Protein AF-A0A1G6XSD5-F1 (afdb_monomer_lite)

Sequence (121 aa):
MRVRKIAVSLVSPLVFATAFAIPSATVPQASAAPGTTAAAAPEAGPSSAPASIADYRRGVRDGLRDGLHDGRRDGRHCDYRDTYDDRTRQGNRDYRRGYRDGYRAAYDTAFRQAFNRHCRD

pLDDT: mean 76.18, std 21.45, range [38.78, 98.25]

Secondary structure (DSSP, 8-state):
--------------------------PPP------------------PPPS-HHHHHHHHHHHHHHHHHHHHHHHHTT-------GGG--S-HHHHHHHHHHHHHHHHHHHHHHHHHHT--

Structure (mmCIF, N/CA/C/O backbone):
data_AF-A0A1G6XSD5-F1
#
_entry.id   AF-A0A1G6XSD5-F1
#
loop_
_atom_site.group_PDB
_atom_site.id
_atom_site.type_symbol
_atom_site.label_atom_id
_atom_site.label_alt_id
_atom_site.label_comp_id
_atom_site.label_asym_id
_atom_site.label_entity_id
_atom_site.label_seq_id
_atom_site.pdbx_PDB_ins_code
_atom_site.Cartn_x
_atom_site.Cartn_y
_atom_site.Cartn_z
_atom_site.occupancy
_atom_site.B_iso_or_equiv
_atom_site.auth_seq_id
_atom_site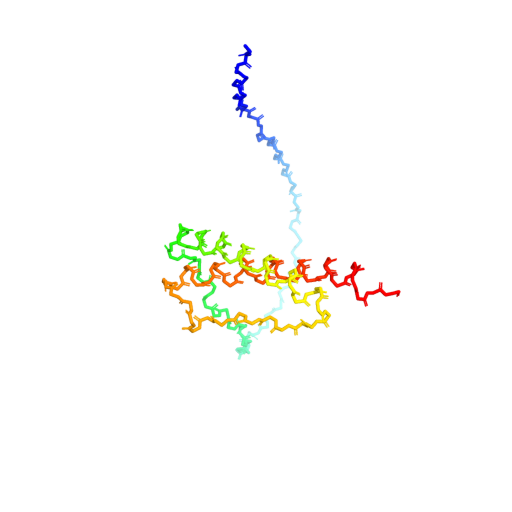.auth_comp_id
_atom_site.auth_asym_id
_atom_site.auth_atom_id
_atom_site.pdbx_PDB_model_num
ATOM 1 N N . MET A 1 1 ? 4.921 38.236 -4.527 1.00 38.78 1 MET A N 1
ATOM 2 C CA . MET A 1 1 ? 5.130 37.188 -3.500 1.00 38.78 1 MET A CA 1
ATOM 3 C C . MET A 1 1 ? 6.274 36.286 -3.951 1.00 38.78 1 MET A C 1
ATOM 5 O O . MET A 1 1 ? 6.340 35.955 -5.125 1.00 38.78 1 MET A O 1
ATOM 9 N N . ARG A 1 2 ? 7.243 36.019 -3.067 1.00 39.97 2 ARG A N 1
ATOM 10 C CA . ARG A 1 2 ? 8.573 35.471 -3.394 1.00 39.97 2 ARG A CA 1
ATOM 11 C C . ARG A 1 2 ? 8.547 33.937 -3.442 1.00 39.97 2 ARG A C 1
ATOM 13 O O . ARG A 1 2 ? 8.201 33.307 -2.449 1.00 39.97 2 ARG A O 1
ATOM 20 N N . VAL A 1 3 ? 8.954 33.350 -4.568 1.00 45.56 3 VAL A N 1
ATOM 21 C CA . VAL A 1 3 ? 9.148 31.899 -4.729 1.00 45.56 3 VAL A CA 1
ATOM 22 C C . VAL A 1 3 ? 10.440 31.496 -4.011 1.00 45.56 3 VAL A C 1
ATOM 24 O O . VAL A 1 3 ? 11.531 31.895 -4.415 1.00 45.56 3 VAL A O 1
ATOM 27 N N . ARG A 1 4 ? 10.324 30.733 -2.919 1.00 39.62 4 ARG A N 1
ATOM 28 C CA . ARG A 1 4 ? 11.471 30.181 -2.184 1.00 39.62 4 ARG A CA 1
ATOM 29 C C . ARG A 1 4 ? 11.950 28.905 -2.878 1.00 39.62 4 ARG A C 1
ATOM 31 O O . ARG A 1 4 ? 11.333 27.855 -2.746 1.00 39.62 4 ARG A O 1
ATOM 38 N N . LYS A 1 5 ? 13.056 29.007 -3.616 1.00 48.41 5 LYS A N 1
ATOM 39 C CA . LYS A 1 5 ? 13.859 27.856 -4.049 1.00 48.41 5 LYS A CA 1
ATOM 40 C C . LYS A 1 5 ? 14.656 27.369 -2.839 1.00 48.41 5 LYS A C 1
ATOM 42 O O . LYS A 1 5 ? 15.501 28.106 -2.345 1.00 48.41 5 LYS A O 1
ATOM 47 N N . ILE A 1 6 ? 14.376 26.164 -2.354 1.00 53.78 6 ILE A N 1
ATOM 48 C CA . ILE A 1 6 ? 15.185 25.515 -1.318 1.00 53.78 6 ILE A CA 1
ATOM 49 C C . ILE A 1 6 ? 15.971 24.406 -2.011 1.00 53.78 6 ILE A C 1
ATOM 51 O O . ILE A 1 6 ? 15.481 23.299 -2.210 1.00 53.78 6 ILE A O 1
ATOM 55 N N . ALA A 1 7 ? 17.178 24.761 -2.443 1.00 50.19 7 ALA A N 1
ATOM 56 C CA . ALA A 1 7 ? 18.227 23.806 -2.744 1.00 50.19 7 ALA A CA 1
ATOM 57 C C . ALA A 1 7 ? 18.927 23.495 -1.419 1.00 50.19 7 ALA A C 1
ATOM 59 O O . ALA A 1 7 ? 19.489 24.394 -0.798 1.00 50.19 7 ALA A O 1
ATOM 60 N N . VAL A 1 8 ? 18.866 22.245 -0.973 1.00 48.47 8 VAL A N 1
ATOM 61 C CA . VAL A 1 8 ? 19.707 21.753 0.120 1.00 48.47 8 VAL A CA 1
ATOM 62 C C . VAL A 1 8 ? 20.500 20.595 -0.449 1.00 48.47 8 VAL A C 1
ATOM 64 O O . VAL A 1 8 ? 19.963 19.530 -0.740 1.00 48.47 8 VAL A O 1
ATOM 67 N N . SER A 1 9 ? 21.779 20.861 -0.668 1.00 44.31 9 SER A N 1
ATOM 68 C CA . SER A 1 9 ? 22.796 19.870 -0.969 1.00 44.31 9 SER A CA 1
ATOM 69 C C . SER A 1 9 ? 23.973 20.135 -0.042 1.00 44.31 9 SER A C 1
ATOM 71 O O . SER A 1 9 ? 24.301 21.299 0.185 1.00 44.31 9 SER A O 1
ATOM 73 N N . LEU A 1 10 ? 24.589 19.034 0.398 1.00 48.25 10 LEU A N 1
ATOM 74 C CA . LEU A 1 10 ? 25.990 18.844 0.795 1.00 48.25 10 LEU A CA 1
ATOM 75 C C . LEU A 1 10 ? 26.251 18.347 2.232 1.00 48.25 10 LEU A C 1
ATOM 77 O O . LEU A 1 10 ? 26.153 19.077 3.209 1.00 48.25 10 LEU A O 1
ATOM 81 N N . VAL A 1 11 ? 26.744 17.098 2.234 1.00 51.19 11 VAL A N 1
ATOM 82 C CA . VAL A 1 11 ? 27.948 16.599 2.927 1.00 51.19 11 VAL A CA 1
ATOM 83 C C . VAL A 1 11 ? 27.808 16.220 4.400 1.00 51.19 11 VAL A C 1
ATOM 85 O O . VAL A 1 11 ? 27.710 17.075 5.270 1.00 51.19 11 VAL A O 1
ATOM 88 N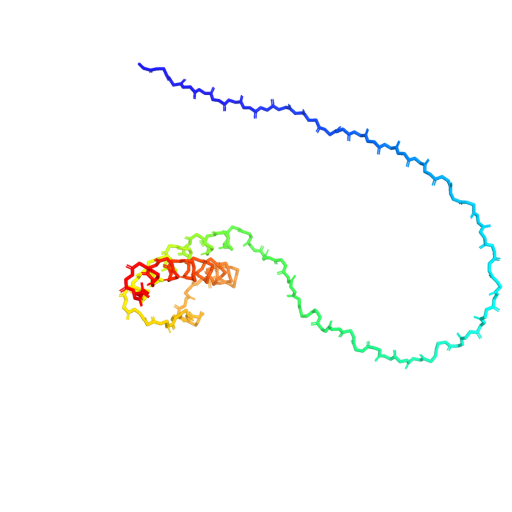 N . SER A 1 12 ? 27.961 14.917 4.678 1.00 45.19 12 SER A N 1
ATOM 89 C CA . SER A 1 12 ? 29.030 14.393 5.555 1.00 45.19 12 SER A CA 1
ATOM 90 C C . SER A 1 12 ? 28.945 12.867 5.703 1.00 45.19 12 SER A C 1
ATOM 92 O O . SER A 1 12 ? 28.041 12.382 6.380 1.00 45.19 12 SER A O 1
ATOM 94 N N . PRO A 1 13 ? 29.889 12.079 5.157 1.00 55.41 13 PRO A N 1
ATOM 95 C CA . PRO A 1 13 ? 30.231 10.790 5.734 1.00 55.41 13 PRO A CA 1
ATOM 96 C C . PRO A 1 13 ? 31.381 10.994 6.724 1.00 55.41 13 PRO A C 1
ATOM 98 O O . PRO A 1 13 ? 32.518 11.274 6.344 1.00 55.41 13 PRO A O 1
ATOM 101 N N . LEU A 1 14 ? 31.067 10.882 8.011 1.00 51.25 14 LEU A N 1
ATOM 102 C CA . LEU A 1 14 ? 32.056 10.883 9.078 1.00 51.25 14 LEU A CA 1
ATOM 103 C C . LEU A 1 14 ? 32.699 9.488 9.113 1.00 51.25 14 LEU A C 1
ATOM 105 O O . LEU A 1 14 ? 32.063 8.500 9.472 1.00 51.25 14 LEU A O 1
ATOM 109 N N . VAL A 1 15 ? 33.946 9.416 8.651 1.00 57.28 15 VAL A N 1
ATOM 110 C CA . VAL A 1 15 ? 34.798 8.226 8.699 1.00 57.28 15 VAL A CA 1
ATOM 111 C C . VAL A 1 15 ? 35.267 8.032 10.139 1.00 57.28 15 VAL A C 1
ATOM 113 O O . VAL A 1 15 ? 35.952 8.896 10.677 1.00 57.28 15 VAL A O 1
ATOM 116 N N . PHE A 1 16 ? 34.957 6.886 10.744 1.00 49.97 16 PHE A N 1
ATOM 117 C CA . PHE A 1 16 ? 35.691 6.389 11.906 1.00 49.97 16 PHE A CA 1
ATOM 118 C C . PHE A 1 16 ? 36.244 5.005 11.581 1.00 49.97 16 PHE A C 1
ATOM 120 O O . PHE A 1 16 ? 35.541 3.999 11.621 1.00 49.97 16 PHE A O 1
ATOM 127 N N . ALA A 1 17 ? 37.526 4.986 11.222 1.00 54.62 17 ALA A N 1
ATOM 128 C CA . ALA A 1 17 ? 38.352 3.796 11.241 1.00 54.62 17 ALA A CA 1
ATOM 129 C C . ALA A 1 17 ? 38.923 3.651 12.655 1.00 54.62 17 ALA A C 1
ATOM 131 O O . ALA A 1 17 ? 39.736 4.467 13.084 1.00 54.62 17 ALA A O 1
ATOM 132 N N . THR A 1 18 ? 38.513 2.614 13.377 1.00 58.31 18 THR A N 1
ATOM 133 C CA . THR A 1 18 ? 39.204 2.167 14.588 1.00 58.31 18 THR A CA 1
ATOM 134 C C . THR A 1 18 ? 39.544 0.694 14.425 1.00 58.31 18 THR A C 1
ATOM 136 O O . THR A 1 18 ? 38.709 -0.198 14.545 1.00 58.31 18 THR A O 1
ATOM 139 N N . ALA A 1 19 ? 40.808 0.455 14.082 1.00 54.00 19 ALA A N 1
ATOM 140 C CA . ALA A 1 19 ? 41.423 -0.857 14.110 1.00 54.00 19 ALA A CA 1
ATOM 141 C C . ALA A 1 19 ? 41.595 -1.287 15.573 1.00 54.00 19 ALA A C 1
ATOM 143 O O . ALA A 1 19 ? 42.374 -0.683 16.308 1.00 54.00 19 ALA A O 1
ATOM 144 N N . PHE A 1 20 ? 40.883 -2.333 15.989 1.00 55.91 20 PHE A N 1
ATOM 145 C CA . PHE A 1 20 ? 41.205 -3.074 17.204 1.00 55.91 20 PHE A CA 1
ATOM 146 C C . PHE A 1 20 ? 41.849 -4.400 16.806 1.00 55.91 20 PHE A C 1
ATOM 148 O O . PHE A 1 20 ? 41.209 -5.279 16.233 1.00 55.91 20 PHE A O 1
ATOM 155 N N . ALA A 1 21 ? 43.145 -4.508 17.092 1.00 52.59 21 ALA A N 1
ATOM 156 C CA . ALA A 1 21 ? 43.896 -5.751 17.046 1.00 52.59 21 ALA A CA 1
ATOM 157 C C . ALA A 1 21 ? 43.452 -6.646 18.213 1.00 52.59 21 ALA A C 1
ATOM 159 O O . ALA A 1 21 ? 43.507 -6.225 19.368 1.00 52.59 21 ALA A O 1
ATOM 160 N N . ILE A 1 22 ? 43.021 -7.873 17.915 1.00 59.59 22 ILE A N 1
ATOM 161 C CA . ILE A 1 22 ? 42.718 -8.899 18.919 1.00 59.59 22 ILE A CA 1
ATOM 162 C C . ILE A 1 22 ? 43.779 -10.006 18.786 1.00 59.59 22 ILE A C 1
ATOM 164 O O . ILE A 1 22 ? 44.002 -10.482 17.671 1.00 59.59 22 ILE A O 1
ATOM 168 N N . PRO A 1 23 ? 44.459 -10.400 19.880 1.00 52.53 23 PRO A N 1
ATOM 169 C CA . PRO A 1 23 ? 45.499 -11.423 19.859 1.00 52.53 23 PRO A CA 1
ATOM 170 C C . PRO A 1 23 ? 44.921 -12.826 19.630 1.00 52.53 23 PRO A C 1
ATOM 172 O O . PRO A 1 23 ? 43.899 -13.208 20.199 1.00 52.53 23 PRO A O 1
ATOM 175 N N . SER A 1 24 ? 45.622 -13.600 18.803 1.00 49.28 24 SER A N 1
ATOM 176 C CA . SER A 1 24 ? 45.323 -14.987 18.457 1.00 49.28 24 SER A CA 1
ATOM 177 C C . SER A 1 24 ? 45.467 -15.908 19.672 1.00 49.28 24 SER A C 1
ATOM 179 O O . SER A 1 24 ? 46.582 -16.200 20.102 1.00 49.28 24 SER A O 1
ATOM 181 N N . ALA A 1 25 ? 44.352 -16.409 20.201 1.00 52.59 25 ALA A N 1
ATOM 182 C CA . ALA A 1 25 ? 44.357 -17.561 21.095 1.00 52.59 25 ALA A CA 1
ATOM 183 C C . ALA A 1 25 ? 44.259 -18.843 20.254 1.00 52.59 25 ALA A C 1
ATOM 185 O O . ALA A 1 25 ? 43.251 -19.101 19.595 1.00 52.59 25 ALA A O 1
ATOM 186 N N . THR A 1 26 ? 45.328 -19.634 20.256 1.00 59.25 26 THR A N 1
ATOM 187 C CA . THR A 1 26 ? 45.383 -20.985 19.693 1.00 59.25 26 THR A CA 1
ATOM 188 C C . THR A 1 26 ? 44.592 -21.944 20.582 1.00 59.25 26 THR A C 1
ATOM 190 O O . THR A 1 26 ? 45.014 -22.268 21.689 1.00 59.25 26 THR A O 1
ATOM 193 N N . VAL A 1 27 ? 43.441 -22.413 20.097 1.00 53.66 27 VAL A N 1
ATOM 194 C CA . VAL A 1 27 ? 42.638 -23.457 20.755 1.00 53.66 27 VAL A CA 1
ATOM 195 C C . VAL A 1 27 ? 42.903 -24.797 20.051 1.00 53.66 27 VAL A C 1
ATOM 197 O O . VAL A 1 27 ? 42.937 -24.826 18.818 1.00 53.66 27 VAL A O 1
ATOM 200 N N . PRO A 1 28 ? 43.133 -25.897 20.792 1.00 49.69 28 PRO A N 1
ATOM 201 C CA . PRO A 1 28 ? 43.490 -27.190 20.224 1.00 49.69 28 PRO A CA 1
ATOM 202 C C . PRO A 1 28 ? 42.403 -27.810 19.337 1.00 49.69 28 PRO A C 1
ATOM 204 O O . PRO A 1 28 ? 41.199 -27.665 19.538 1.00 49.69 28 PRO A O 1
ATOM 207 N N . GLN A 1 29 ? 42.924 -28.546 18.361 1.00 53.12 29 GLN A N 1
ATOM 208 C CA . GLN A 1 29 ? 42.297 -29.339 17.318 1.00 53.12 29 GLN A CA 1
ATOM 209 C C . GLN A 1 29 ? 41.366 -30.434 17.867 1.00 53.12 29 GLN A C 1
ATOM 211 O O . GLN A 1 29 ? 41.811 -31.355 18.548 1.00 53.12 29 GLN A O 1
ATOM 216 N N . ALA A 1 30 ? 40.094 -30.388 17.466 1.00 45.47 30 ALA A N 1
ATOM 217 C CA . ALA A 1 30 ? 39.186 -31.530 17.472 1.00 45.47 30 ALA A CA 1
ATOM 218 C C . ALA A 1 30 ? 38.755 -31.793 16.023 1.00 45.47 30 ALA A C 1
ATOM 220 O O . ALA A 1 30 ? 37.998 -31.025 15.433 1.00 45.47 30 ALA A O 1
ATOM 221 N N . SER A 1 31 ? 39.288 -32.859 15.423 1.00 57.59 31 SER A N 1
ATOM 222 C CA . SER A 1 31 ? 38.837 -33.340 14.117 1.00 57.59 31 SER A CA 1
ATOM 223 C C . SER A 1 31 ? 37.550 -34.134 14.330 1.00 57.59 31 SER A C 1
ATOM 225 O O . SER A 1 31 ? 37.585 -35.314 14.669 1.00 57.59 31 SER A O 1
ATOM 227 N N . ALA A 1 32 ? 36.411 -33.460 14.198 1.00 45.41 32 ALA A N 1
ATOM 228 C CA . ALA A 1 32 ? 35.110 -34.099 14.083 1.00 45.41 32 ALA A CA 1
ATOM 229 C C . ALA A 1 32 ? 34.759 -34.175 12.594 1.00 45.41 32 ALA A C 1
ATOM 231 O O . ALA A 1 32 ? 34.657 -33.152 11.918 1.00 45.41 32 ALA A O 1
ATOM 232 N N . ALA A 1 33 ? 34.611 -35.395 12.078 1.00 61.38 33 ALA A N 1
ATOM 233 C CA . ALA A 1 33 ? 34.114 -35.633 10.731 1.00 61.38 33 ALA A CA 1
ATOM 234 C C . ALA A 1 33 ? 32.728 -34.980 10.570 1.00 61.38 33 ALA A C 1
ATOM 236 O O . ALA A 1 33 ? 31.833 -35.284 11.365 1.00 61.38 33 ALA A O 1
ATOM 237 N N . PRO A 1 34 ? 32.494 -34.121 9.562 1.00 45.75 34 PRO A N 1
ATOM 238 C CA . PRO A 1 34 ? 31.146 -33.700 9.250 1.00 45.75 34 PRO A CA 1
ATOM 239 C C . PRO A 1 34 ? 30.454 -34.845 8.514 1.00 45.75 34 PRO A C 1
ATOM 241 O O . PRO A 1 34 ? 30.618 -35.039 7.310 1.00 45.75 34 PRO A O 1
ATOM 244 N N . GLY A 1 35 ? 29.665 -35.612 9.265 1.00 53.88 35 GLY A N 1
ATOM 245 C CA . GLY A 1 35 ? 28.533 -36.320 8.695 1.00 53.88 35 GLY A CA 1
ATOM 246 C C . GLY A 1 35 ? 27.638 -35.305 7.991 1.00 53.88 35 GLY A C 1
ATOM 247 O O . GLY A 1 35 ? 27.295 -34.262 8.547 1.00 53.88 35 GLY A O 1
ATOM 248 N N . THR A 1 36 ? 27.289 -35.594 6.744 1.00 51.88 36 THR A N 1
ATOM 249 C CA . THR A 1 36 ? 26.299 -34.858 5.963 1.00 51.88 36 THR A CA 1
ATOM 2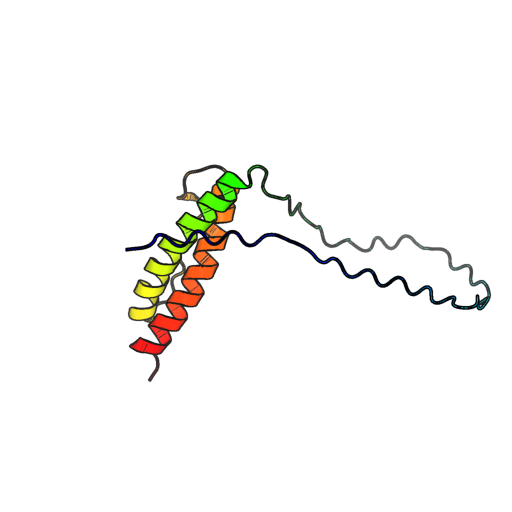50 C C . THR A 1 36 ? 24.926 -34.992 6.614 1.00 51.88 36 THR A C 1
ATOM 252 O O . THR A 1 36 ? 24.110 -35.819 6.219 1.00 51.88 36 THR A O 1
ATOM 255 N N . THR A 1 37 ? 24.641 -34.160 7.610 1.00 45.28 37 THR A N 1
ATOM 256 C CA . THR A 1 37 ? 23.269 -33.754 7.899 1.00 45.28 37 THR A CA 1
ATOM 257 C C . THR A 1 37 ? 22.955 -32.599 6.968 1.00 45.28 37 THR A C 1
ATOM 259 O O . THR A 1 37 ? 23.371 -31.464 7.202 1.00 45.28 37 THR A O 1
ATOM 262 N N . ALA A 1 38 ? 22.248 -32.909 5.881 1.00 52.22 38 ALA A N 1
ATOM 263 C CA . ALA A 1 38 ? 21.532 -31.923 5.094 1.00 52.22 38 ALA A CA 1
ATOM 264 C C . ALA A 1 38 ? 20.514 -31.243 6.019 1.00 52.22 38 ALA A C 1
ATOM 266 O O . ALA A 1 38 ? 19.389 -31.708 6.190 1.00 52.22 38 ALA A O 1
ATOM 267 N N . ALA A 1 39 ? 20.938 -30.162 6.671 1.00 44.25 39 ALA A N 1
ATOM 268 C CA . ALA A 1 39 ? 20.014 -29.184 7.199 1.00 44.25 39 ALA A CA 1
ATOM 269 C C . ALA A 1 39 ? 19.271 -28.643 5.980 1.00 44.25 39 ALA A C 1
ATOM 271 O O . ALA A 1 39 ? 19.881 -28.018 5.110 1.00 44.25 39 ALA A O 1
ATOM 272 N N . ALA A 1 40 ? 17.981 -28.961 5.882 1.00 51.06 40 ALA A N 1
ATOM 273 C CA . ALA A 1 40 ? 17.099 -28.330 4.925 1.00 51.06 40 ALA A CA 1
ATOM 274 C C . ALA A 1 40 ? 17.227 -26.821 5.147 1.00 51.06 40 ALA A C 1
ATOM 276 O O . ALA A 1 40 ? 16.764 -26.284 6.156 1.00 51.06 40 ALA A O 1
ATOM 277 N N . ALA A 1 41 ? 17.943 -26.158 4.239 1.00 44.84 41 ALA A N 1
ATOM 278 C CA . ALA A 1 41 ? 17.923 -24.717 4.158 1.00 44.84 41 ALA A CA 1
ATOM 279 C C . ALA A 1 41 ? 16.445 -24.320 4.052 1.00 44.84 41 ALA A C 1
ATOM 281 O O . ALA A 1 41 ? 15.716 -24.971 3.295 1.00 44.84 41 ALA A O 1
ATOM 282 N N . PRO A 1 42 ? 15.968 -23.304 4.793 1.00 49.78 42 PRO A N 1
ATOM 283 C CA . PRO A 1 42 ? 14.667 -22.748 4.481 1.00 49.78 42 PRO A CA 1
ATOM 284 C C . PRO A 1 42 ? 14.727 -22.380 3.004 1.00 49.78 42 PRO A C 1
ATOM 286 O O . PRO A 1 42 ? 15.631 -21.647 2.594 1.00 49.78 42 PRO A O 1
ATOM 289 N N . GLU A 1 43 ? 13.835 -22.961 2.202 1.00 47.72 43 GLU A N 1
ATOM 290 C CA . GLU A 1 43 ? 13.697 -22.598 0.805 1.00 47.72 43 GLU A CA 1
ATOM 291 C C . GLU A 1 43 ? 13.372 -21.109 0.775 1.00 47.72 43 GLU A C 1
ATOM 293 O O . GLU A 1 43 ? 12.227 -20.677 0.919 1.00 47.72 43 GLU A O 1
ATOM 298 N N . ALA A 1 44 ? 14.417 -20.301 0.626 1.00 45.72 44 ALA A N 1
ATOM 299 C CA . ALA A 1 44 ? 14.325 -18.940 0.174 1.00 45.72 44 ALA A CA 1
ATOM 300 C C . ALA A 1 44 ? 13.850 -19.038 -1.275 1.00 45.72 44 ALA A C 1
ATOM 302 O O . ALA A 1 44 ? 14.626 -18.904 -2.221 1.00 45.72 44 ALA A O 1
ATOM 303 N N . GLY A 1 45 ? 12.553 -19.319 -1.446 1.00 52.12 45 GLY A N 1
ATOM 304 C CA . GLY A 1 45 ? 11.863 -19.085 -2.700 1.00 52.12 45 GLY A CA 1
ATOM 305 C C . GLY A 1 45 ? 12.245 -17.676 -3.141 1.00 52.12 45 GLY A C 1
ATOM 306 O O . GLY A 1 45 ? 12.348 -16.792 -2.285 1.00 52.12 45 GLY A O 1
ATOM 307 N N . PRO A 1 46 ? 12.551 -17.458 -4.428 1.00 49.22 46 PRO A N 1
ATOM 308 C CA . PRO A 1 46 ? 13.243 -16.260 -4.858 1.00 49.22 46 PRO A CA 1
ATOM 309 C C . PRO A 1 46 ? 12.413 -15.038 -4.468 1.00 49.22 46 PRO A C 1
ATOM 311 O O . PRO A 1 46 ? 11.466 -14.670 -5.168 1.00 49.22 46 PRO A O 1
ATOM 314 N N . SER A 1 47 ? 12.800 -14.373 -3.374 1.00 59.22 47 SER A N 1
ATOM 315 C CA . SER A 1 47 ? 12.463 -12.979 -3.107 1.00 59.22 47 SER A CA 1
ATOM 316 C C . SER A 1 47 ? 13.278 -12.170 -4.105 1.00 59.22 47 SER A C 1
ATOM 318 O O . SER A 1 47 ? 14.298 -11.555 -3.810 1.00 59.22 47 SER A O 1
ATOM 320 N N . SER A 1 48 ? 12.881 -12.324 -5.360 1.00 69.81 48 SER A N 1
ATOM 321 C CA . SER A 1 48 ? 13.463 -11.652 -6.493 1.00 69.81 48 SER A CA 1
ATOM 322 C C . SER A 1 48 ? 13.004 -10.211 -6.377 1.00 69.81 48 SER A C 1
ATOM 324 O O . SER A 1 48 ? 11.809 -9.926 -6.242 1.00 69.81 48 SER A O 1
ATOM 326 N N . ALA A 1 49 ? 13.975 -9.301 -6.354 1.00 78.69 49 ALA A N 1
ATOM 327 C CA . ALA A 1 49 ? 13.705 -7.881 -6.480 1.00 78.69 49 ALA A CA 1
ATOM 328 C C . ALA A 1 49 ? 12.778 -7.638 -7.691 1.00 78.69 49 ALA A C 1
ATOM 330 O O . ALA A 1 49 ? 12.816 -8.422 -8.646 1.00 78.69 49 ALA A O 1
ATOM 331 N N . PRO A 1 50 ? 11.939 -6.584 -7.670 1.00 83.12 50 PRO A N 1
ATOM 332 C CA . PRO A 1 50 ? 11.029 -6.328 -8.778 1.00 83.12 50 PRO A CA 1
ATOM 333 C C . PRO A 1 50 ? 11.830 -6.171 -10.069 1.00 83.12 50 PRO A C 1
ATOM 335 O O . PRO A 1 50 ? 12.817 -5.431 -10.084 1.00 83.12 50 PRO A O 1
ATOM 338 N N . ALA A 1 51 ? 11.398 -6.824 -11.146 1.00 89.81 51 ALA A N 1
ATOM 339 C CA . ALA A 1 51 ? 12.048 -6.679 -12.448 1.00 89.81 51 ALA A CA 1
ATOM 340 C C . ALA A 1 51 ? 11.882 -5.244 -12.984 1.00 89.81 51 ALA A C 1
ATOM 342 O O . ALA A 1 51 ? 12.779 -4.698 -13.622 1.00 89.81 51 ALA A O 1
ATOM 343 N N . SER A 1 52 ? 10.760 -4.603 -12.654 1.00 94.94 52 SER A N 1
ATOM 344 C CA . SER A 1 52 ? 10.469 -3.196 -12.906 1.00 94.94 52 SER A CA 1
ATOM 345 C C . SER A 1 52 ? 10.101 -2.473 -11.612 1.00 94.94 52 SER A C 1
ATOM 347 O O . SER A 1 52 ? 8.974 -2.531 -11.109 1.00 94.94 52 SER A O 1
ATOM 349 N N . ILE A 1 53 ? 11.056 -1.703 -11.085 1.00 96.38 53 ILE A N 1
ATOM 350 C CA . ILE A 1 53 ? 10.831 -0.827 -9.925 1.00 96.38 53 ILE A CA 1
ATOM 351 C C . ILE A 1 53 ? 9.749 0.223 -10.220 1.00 96.38 53 ILE A C 1
ATOM 353 O O . ILE A 1 53 ? 8.995 0.604 -9.323 1.00 96.38 53 ILE A O 1
ATOM 357 N N . ALA A 1 54 ? 9.656 0.704 -11.462 1.00 97.19 54 ALA A N 1
ATOM 358 C CA . ALA A 1 54 ? 8.671 1.709 -11.852 1.00 97.19 54 ALA A CA 1
ATOM 359 C C . ALA A 1 54 ? 7.238 1.164 -11.773 1.00 97.19 54 ALA A C 1
ATOM 361 O O . ALA A 1 54 ? 6.365 1.828 -11.206 1.00 97.19 54 ALA A O 1
ATOM 362 N N . ASP A 1 55 ? 7.011 -0.052 -12.277 1.00 96.62 55 ASP A N 1
ATOM 363 C CA . ASP A 1 55 ? 5.703 -0.708 -12.221 1.00 96.62 55 ASP A CA 1
ATOM 364 C C . ASP A 1 55 ? 5.324 -1.070 -10.795 1.00 96.62 55 ASP A C 1
ATOM 366 O O . ASP A 1 55 ? 4.207 -0.772 -10.378 1.00 96.62 55 ASP A O 1
ATOM 370 N N . TYR A 1 56 ? 6.272 -1.602 -10.020 1.00 96.94 56 TYR A N 1
ATOM 371 C CA . TYR A 1 56 ? 6.075 -1.846 -8.595 1.00 96.94 56 TYR A CA 1
ATOM 372 C C . TYR A 1 56 ? 5.652 -0.570 -7.861 1.00 96.94 56 TYR A C 1
ATOM 374 O O . TYR A 1 56 ? 4.629 -0.551 -7.183 1.00 96.94 56 TYR A O 1
ATOM 382 N N . ARG A 1 57 ? 6.379 0.542 -8.043 1.00 97.81 57 ARG A N 1
ATOM 383 C CA . ARG A 1 57 ? 6.039 1.830 -7.413 1.00 97.81 57 ARG A CA 1
ATOM 384 C C . ARG A 1 57 ? 4.687 2.369 -7.872 1.00 97.81 57 ARG A C 1
ATOM 386 O O . ARG A 1 57 ? 3.993 2.994 -7.072 1.00 97.81 57 ARG A O 1
ATOM 393 N N . ARG A 1 58 ? 4.320 2.175 -9.144 1.00 97.62 58 ARG A N 1
ATOM 394 C CA . ARG A 1 58 ? 2.988 2.545 -9.643 1.00 97.62 58 ARG A CA 1
ATOM 395 C C . ARG A 1 58 ? 1.917 1.718 -8.936 1.00 97.62 58 ARG A C 1
ATOM 397 O O . ARG A 1 58 ? 1.012 2.313 -8.368 1.00 97.62 58 ARG A O 1
ATOM 404 N N . GLY A 1 59 ? 2.107 0.402 -8.865 1.00 96.94 59 GLY A N 1
ATOM 405 C CA . GLY A 1 59 ? 1.248 -0.510 -8.118 1.00 96.94 59 GLY A CA 1
ATOM 406 C C . GLY A 1 59 ? 1.064 -0.055 -6.678 1.00 96.94 59 GLY A C 1
ATOM 407 O O . GLY A 1 59 ? -0.063 0.175 -6.264 1.00 96.94 59 GLY A O 1
ATOM 408 N N . VAL A 1 60 ? 2.159 0.189 -5.948 1.00 97.81 60 VAL A N 1
ATOM 409 C CA . VAL A 1 60 ? 2.111 0.662 -4.551 1.00 97.81 60 VAL A CA 1
ATOM 410 C C . VAL A 1 60 ? 1.247 1.911 -4.410 1.00 97.81 60 VAL A C 1
ATOM 412 O O . VAL A 1 60 ? 0.404 1.971 -3.522 1.00 97.81 60 VAL A O 1
ATOM 415 N N . ARG A 1 61 ? 1.425 2.911 -5.281 1.00 98.25 61 ARG A N 1
ATOM 416 C CA . ARG A 1 61 ? 0.641 4.153 -5.208 1.00 98.25 61 ARG A CA 1
ATOM 417 C C . ARG A 1 61 ? -0.845 3.936 -5.453 1.00 98.25 61 ARG A C 1
ATOM 419 O O . ARG A 1 61 ? -1.638 4.639 -4.835 1.00 98.25 61 ARG A O 1
ATOM 426 N N . ASP A 1 62 ? -1.204 3.040 -6.360 1.00 97.00 62 ASP A N 1
ATOM 427 C CA . ASP A 1 62 ? -2.602 2.763 -6.686 1.00 97.00 62 ASP A CA 1
ATOM 428 C C . ASP A 1 62 ? -3.241 1.936 -5.564 1.00 97.00 62 ASP A C 1
ATOM 430 O O . ASP A 1 62 ? -4.269 2.327 -5.017 1.00 97.00 62 ASP A O 1
ATOM 434 N N . GLY A 1 63 ? -2.550 0.886 -5.111 1.00 96.69 63 GLY A N 1
ATOM 435 C CA . GLY A 1 63 ? -2.973 0.057 -3.986 1.00 96.69 63 GLY A CA 1
ATOM 436 C C . GLY A 1 63 ? -3.177 0.863 -2.707 1.00 96.69 63 GLY A C 1
ATOM 437 O O . GLY A 1 63 ? -4.194 0.698 -2.045 1.00 96.69 63 GLY A O 1
ATOM 438 N N . LEU A 1 64 ? -2.273 1.797 -2.388 1.00 98.06 64 LEU A N 1
ATOM 439 C CA . LEU A 1 64 ? -2.431 2.688 -1.233 1.00 98.06 64 LEU A CA 1
ATOM 440 C C . LEU A 1 64 ? -3.742 3.489 -1.286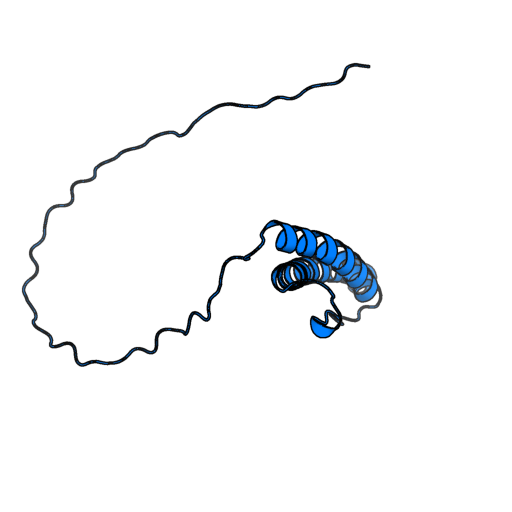 1.00 98.06 64 LEU A C 1
ATOM 442 O O . LEU A 1 64 ? -4.385 3.662 -0.254 1.00 98.06 64 LEU A O 1
ATOM 446 N N . ARG A 1 65 ? -4.143 3.998 -2.457 1.00 97.69 65 ARG A N 1
ATOM 447 C CA . ARG A 1 65 ? -5.374 4.799 -2.589 1.00 97.69 65 ARG A CA 1
ATOM 448 C C . ARG A 1 65 ? -6.609 3.942 -2.351 1.00 97.69 65 ARG A C 1
ATOM 450 O O . ARG A 1 65 ? -7.448 4.319 -1.533 1.00 97.69 65 ARG A O 1
ATOM 457 N N . ASP A 1 66 ? -6.675 2.798 -3.021 1.00 96.06 66 ASP A N 1
ATOM 458 C CA . ASP A 1 66 ? -7.807 1.877 -2.934 1.00 96.06 66 ASP A CA 1
ATOM 459 C C . ASP A 1 66 ? -7.906 1.288 -1.516 1.00 96.06 66 ASP A C 1
ATOM 461 O O . ASP A 1 66 ? -8.968 1.335 -0.900 1.00 96.06 66 ASP A O 1
ATOM 465 N N . GLY A 1 67 ? -6.782 0.864 -0.928 1.00 96.69 67 GLY A N 1
ATOM 466 C CA . GLY A 1 67 ? -6.734 0.341 0.439 1.00 96.69 67 GLY A CA 1
ATOM 467 C C . GLY A 1 67 ? -7.164 1.373 1.483 1.00 96.69 67 GLY A C 1
ATOM 468 O O . GLY A 1 67 ? -7.914 1.049 2.401 1.00 96.69 67 GLY A O 1
ATOM 469 N N . LEU A 1 68 ? -6.764 2.644 1.334 1.00 97.69 68 LEU A N 1
ATOM 470 C CA . LEU A 1 68 ? -7.223 3.720 2.222 1.00 97.69 68 LEU A CA 1
ATOM 471 C C . LEU A 1 68 ? -8.736 3.931 2.120 1.00 97.69 68 LEU A C 1
ATOM 473 O O . LEU A 1 68 ? -9.393 4.174 3.136 1.00 97.69 68 LEU A O 1
ATOM 477 N N . HIS A 1 69 ? -9.274 3.902 0.902 1.00 96.69 69 HIS A N 1
ATOM 478 C CA . HIS A 1 69 ? -10.699 4.075 0.658 1.00 96.69 69 HIS A CA 1
ATOM 479 C C . HIS A 1 69 ? -11.503 2.925 1.273 1.00 96.69 69 HIS A C 1
ATOM 481 O O . HIS A 1 69 ? -12.403 3.166 2.085 1.00 96.69 69 HIS A O 1
ATOM 487 N N . ASP A 1 70 ? -11.132 1.693 0.939 1.00 96.19 70 ASP A N 1
ATOM 488 C CA . ASP A 1 70 ? -11.847 0.491 1.351 1.00 96.19 70 ASP A CA 1
ATOM 489 C C . ASP A 1 70 ? -11.715 0.265 2.854 1.00 96.19 70 ASP A C 1
ATOM 491 O O . ASP A 1 70 ? -12.729 0.123 3.530 1.00 96.19 70 ASP A O 1
ATOM 495 N N . GLY A 1 71 ? -10.514 0.404 3.424 1.00 96.88 71 GLY A N 1
ATOM 496 C CA . GLY A 1 71 ? -10.313 0.294 4.869 1.00 96.88 71 GLY A CA 1
ATOM 497 C C . GLY A 1 71 ? -11.149 1.310 5.652 1.00 96.88 71 GLY A C 1
ATOM 498 O O . GLY A 1 71 ? -11.760 0.968 6.661 1.00 96.88 71 GLY A O 1
ATOM 499 N N . ARG A 1 72 ? -11.267 2.560 5.174 1.00 96.94 72 ARG A N 1
ATOM 500 C CA . ARG A 1 72 ? -12.138 3.569 5.812 1.00 96.94 72 ARG A CA 1
ATOM 501 C C . ARG A 1 72 ? -13.617 3.228 5.690 1.00 96.94 72 ARG A C 1
ATOM 503 O O . ARG A 1 72 ? -14.381 3.530 6.605 1.00 96.94 72 ARG A O 1
ATOM 510 N N . ARG A 1 73 ? -14.057 2.722 4.537 1.00 95.88 73 ARG A N 1
ATOM 511 C CA . ARG A 1 73 ? -15.449 2.300 4.330 1.00 95.88 73 ARG A CA 1
ATOM 512 C C . ARG A 1 73 ? -15.778 1.141 5.262 1.00 95.88 73 ARG A C 1
ATOM 514 O O . ARG A 1 73 ? -16.748 1.228 6.001 1.00 95.88 73 ARG A O 1
ATOM 521 N N . ASP A 1 74 ? -14.950 0.115 5.258 1.00 95.75 74 ASP A N 1
ATOM 522 C CA . ASP A 1 74 ? -15.191 -1.147 5.948 1.00 95.75 74 ASP A CA 1
ATOM 523 C C . ASP A 1 74 ? -15.061 -0.963 7.471 1.00 95.75 74 ASP A C 1
ATOM 525 O O . ASP A 1 74 ? -15.928 -1.384 8.234 1.00 95.75 74 ASP A O 1
ATOM 529 N N . GLY A 1 75 ? -14.081 -0.172 7.924 1.00 96.19 75 GLY A N 1
ATOM 530 C CA . GLY A 1 75 ? -13.933 0.184 9.337 1.00 96.19 75 GLY A CA 1
ATOM 531 C C . GLY A 1 75 ? -15.062 1.061 9.888 1.00 96.19 75 GLY A C 1
ATOM 532 O O . GLY A 1 75 ? -15.327 1.003 11.080 1.00 96.19 75 GLY A O 1
ATOM 533 N N . ARG A 1 76 ? -15.765 1.842 9.053 1.00 95.50 76 ARG A N 1
ATOM 534 C CA . ARG A 1 76 ? -16.985 2.568 9.471 1.00 95.50 76 ARG A CA 1
ATOM 535 C C . ARG A 1 76 ? -18.190 1.649 9.655 1.00 95.50 76 ARG A C 1
ATOM 537 O O . ARG A 1 76 ? -19.073 1.982 10.432 1.00 95.50 76 ARG A O 1
ATOM 544 N N . HIS A 1 77 ? -18.219 0.525 8.942 1.00 95.38 77 HIS A N 1
ATOM 545 C CA . HIS A 1 77 ? -19.267 -0.491 9.056 1.00 95.38 77 HIS A CA 1
ATOM 546 C C . HIS A 1 77 ? -18.910 -1.600 10.052 1.00 95.38 77 HIS A C 1
ATOM 548 O O . HIS A 1 77 ? -19.660 -2.562 10.179 1.00 95.38 77 HIS A O 1
ATOM 554 N N . CYS A 1 78 ? -17.776 -1.478 10.747 1.00 93.81 78 CYS A N 1
ATOM 555 C CA . CYS A 1 78 ? -17.299 -2.461 11.716 1.00 93.81 78 CYS A CA 1
ATOM 556 C C . CYS A 1 78 ? -17.086 -3.870 11.126 1.00 93.81 78 CYS A C 1
ATOM 558 O O . CYS A 1 78 ? -17.108 -4.852 11.863 1.00 93.81 78 CYS A O 1
ATOM 560 N N . ASP A 1 79 ? -16.857 -3.974 9.812 1.00 92.12 79 ASP A N 1
ATOM 561 C CA . ASP A 1 79 ? -16.793 -5.240 9.072 1.00 92.12 79 ASP A CA 1
ATOM 562 C C . ASP A 1 79 ? -15.439 -5.365 8.368 1.00 92.12 79 ASP A C 1
ATOM 564 O O . ASP A 1 79 ? -15.167 -4.662 7.396 1.00 92.12 79 ASP A O 1
ATOM 568 N N . TYR A 1 80 ? -14.549 -6.220 8.878 1.00 89.12 80 TYR A N 1
ATOM 569 C CA . TYR A 1 80 ? -13.235 -6.436 8.270 1.00 89.12 80 TYR A CA 1
ATOM 570 C C . TYR A 1 80 ? -13.347 -7.441 7.121 1.00 89.12 80 TYR A C 1
ATOM 572 O O . TYR A 1 80 ? -13.515 -8.635 7.363 1.00 89.12 80 TYR A O 1
ATOM 580 N N . ARG A 1 81 ? -13.203 -6.973 5.873 1.00 84.81 81 ARG A N 1
ATOM 581 C CA . ARG A 1 81 ? -13.369 -7.832 4.687 1.00 84.81 81 ARG A CA 1
ATOM 582 C C . ARG A 1 81 ? -12.118 -8.057 3.843 1.00 84.81 81 ARG A C 1
ATOM 584 O O . ARG A 1 81 ? -12.147 -9.015 3.082 1.00 84.81 81 ARG A O 1
ATOM 591 N N . ASP A 1 82 ? -11.087 -7.203 3.943 1.00 77.00 82 ASP A N 1
ATOM 592 C CA . ASP A 1 82 ? -9.873 -7.183 3.087 1.00 77.00 82 ASP A CA 1
ATOM 593 C C . ASP A 1 82 ? -10.103 -7.860 1.722 1.00 77.00 82 ASP A C 1
ATOM 595 O O . ASP A 1 82 ? -9.652 -8.972 1.451 1.00 77.00 82 ASP A O 1
ATOM 599 N N . THR A 1 83 ? -10.889 -7.198 0.870 1.00 78.25 83 THR A N 1
ATOM 600 C CA . THR A 1 83 ? -11.381 -7.777 -0.393 1.00 78.25 83 THR A CA 1
ATOM 601 C C . THR A 1 83 ? -10.343 -7.768 -1.518 1.00 78.25 83 THR A C 1
ATOM 603 O O . THR A 1 83 ? -10.690 -7.895 -2.695 1.00 78.25 83 THR A O 1
ATOM 606 N N . TYR A 1 84 ? -9.059 -7.612 -1.189 1.00 82.06 84 TYR A N 1
ATOM 607 C CA . TYR A 1 84 ? -8.005 -7.637 -2.189 1.00 82.06 84 TYR A CA 1
ATOM 608 C C . TYR A 1 84 ? -7.956 -8.994 -2.914 1.00 82.06 84 TYR A C 1
ATOM 610 O O . TYR A 1 84 ? -7.630 -10.024 -2.325 1.00 82.06 84 TYR A O 1
ATOM 618 N N . ASP A 1 85 ? -8.198 -8.968 -4.228 1.00 81.62 85 ASP A N 1
ATOM 619 C CA . ASP A 1 85 ? -8.022 -10.112 -5.123 1.00 81.62 85 ASP A CA 1
ATOM 620 C C . ASP A 1 85 ? -6.989 -9.789 -6.212 1.00 81.62 85 ASP A C 1
ATOM 622 O O . ASP A 1 85 ? -7.176 -8.886 -7.027 1.00 81.62 85 ASP A O 1
ATOM 626 N N . ASP A 1 86 ? -5.896 -10.555 -6.247 1.00 76.69 86 ASP A N 1
ATOM 627 C CA . ASP A 1 86 ? -4.836 -10.416 -7.252 1.00 76.69 86 ASP A CA 1
ATOM 628 C C . ASP A 1 86 ? -5.304 -10.812 -8.661 1.00 76.69 86 ASP A C 1
ATOM 630 O O . ASP A 1 86 ? -4.793 -10.289 -9.652 1.00 76.69 86 ASP A O 1
ATOM 634 N N . ARG A 1 87 ? -6.292 -11.711 -8.778 1.00 76.88 87 ARG A N 1
ATOM 635 C CA . ARG A 1 87 ? -6.760 -12.235 -10.074 1.00 76.88 87 ARG A CA 1
ATOM 636 C C . ARG A 1 87 ? -7.534 -11.203 -10.884 1.00 76.88 87 ARG A C 1
ATOM 638 O O . ARG A 1 87 ? -7.542 -11.271 -12.109 1.00 76.88 87 ARG A O 1
ATOM 645 N N . THR A 1 88 ? -8.178 -10.257 -10.209 1.00 81.44 88 THR A N 1
ATOM 646 C CA . THR A 1 88 ? -8.972 -9.200 -10.852 1.00 81.44 88 THR A CA 1
ATOM 647 C C . THR A 1 88 ? -8.124 -7.991 -11.242 1.00 81.44 88 THR A C 1
ATOM 649 O O . THR A 1 88 ? -8.570 -7.140 -12.015 1.00 81.44 88 THR A O 1
ATOM 652 N N . ARG A 1 89 ? -6.885 -7.899 -10.740 1.00 84.56 89 ARG A N 1
ATOM 653 C CA . ARG A 1 89 ? -6.016 -6.744 -10.969 1.00 84.56 89 ARG A CA 1
ATOM 654 C C . ARG A 1 89 ? -5.219 -6.909 -12.256 1.00 84.56 89 ARG A C 1
ATOM 656 O O . ARG A 1 89 ? -4.412 -7.819 -12.420 1.00 84.56 89 ARG A O 1
ATOM 663 N N . GLN A 1 90 ? -5.434 -5.974 -13.174 1.00 86.31 90 GLN A N 1
ATOM 664 C CA . GLN A 1 90 ? -4.679 -5.884 -14.418 1.00 86.31 90 GLN A CA 1
ATOM 665 C C . GLN A 1 90 ? -3.262 -5.344 -14.165 1.00 86.31 90 GLN A C 1
ATOM 667 O O . GLN A 1 90 ? -3.013 -4.631 -13.194 1.00 86.31 90 GLN A O 1
ATOM 672 N N . GLY A 1 91 ? -2.329 -5.667 -15.061 1.00 89.50 91 GLY A N 1
ATOM 673 C CA . GLY A 1 91 ? -0.937 -5.210 -15.006 1.00 89.50 91 GLY A CA 1
ATOM 674 C C . GLY A 1 91 ? 0.061 -6.358 -14.881 1.00 89.50 91 GLY A C 1
ATOM 675 O O . GLY A 1 91 ? -0.318 -7.515 -14.714 1.00 89.50 91 GLY A O 1
ATOM 676 N N . ASN A 1 92 ? 1.354 -6.048 -14.994 1.00 93.50 92 ASN A N 1
ATOM 677 C CA . ASN A 1 92 ? 2.413 -7.050 -14.869 1.00 93.50 92 ASN A CA 1
ATOM 678 C C . ASN A 1 92 ? 2.611 -7.509 -13.412 1.00 93.50 92 ASN A C 1
ATOM 680 O O . ASN A 1 92 ? 2.037 -6.953 -12.475 1.00 93.50 92 ASN A O 1
ATOM 684 N N . ARG A 1 93 ? 3.435 -8.547 -13.224 1.00 93.56 93 ARG A N 1
ATOM 685 C CA . ARG A 1 93 ? 3.694 -9.154 -11.910 1.00 93.56 93 ARG A CA 1
ATOM 686 C C . ARG A 1 93 ? 4.179 -8.138 -10.871 1.00 93.56 93 ARG A C 1
ATOM 688 O O . ARG A 1 93 ? 3.730 -8.196 -9.730 1.00 93.56 93 ARG A O 1
ATOM 695 N N . ASP A 1 94 ? 5.058 -7.215 -11.255 1.00 95.19 94 ASP A N 1
ATOM 696 C CA . ASP A 1 94 ? 5.621 -6.224 -10.332 1.00 95.19 94 ASP A CA 1
ATOM 697 C C . ASP A 1 94 ? 4.598 -5.172 -9.926 1.00 95.19 94 ASP A C 1
ATOM 699 O O . ASP A 1 94 ? 4.507 -4.839 -8.745 1.00 95.19 94 ASP A O 1
ATOM 703 N N . TYR A 1 95 ? 3.788 -4.701 -10.877 1.00 95.88 95 TYR A N 1
ATOM 704 C CA . TYR A 1 95 ? 2.660 -3.820 -10.594 1.00 95.88 95 TYR A CA 1
ATOM 705 C C . TYR A 1 95 ? 1.694 -4.469 -9.607 1.00 95.88 95 TYR A C 1
ATOM 707 O O . TYR A 1 95 ? 1.396 -3.880 -8.574 1.00 95.88 95 TYR A O 1
ATOM 715 N N . ARG A 1 96 ? 1.255 -5.701 -9.882 1.00 95.06 96 ARG A N 1
ATOM 716 C CA . ARG A 1 96 ? 0.326 -6.431 -9.009 1.00 95.06 96 ARG A CA 1
ATOM 717 C C . ARG A 1 96 ? 0.900 -6.664 -7.611 1.00 95.06 96 ARG A C 1
ATOM 719 O O . ARG A 1 96 ? 0.214 -6.435 -6.616 1.00 95.06 96 ARG A O 1
ATOM 726 N N . ARG A 1 97 ? 2.185 -7.028 -7.526 1.00 94.44 97 ARG A N 1
ATOM 727 C CA . ARG A 1 97 ? 2.910 -7.157 -6.254 1.00 94.44 97 ARG A CA 1
ATOM 728 C C . ARG A 1 97 ? 2.930 -5.834 -5.489 1.00 94.44 97 ARG A C 1
ATOM 730 O O . ARG A 1 97 ? 2.524 -5.806 -4.335 1.00 94.44 97 ARG A O 1
ATOM 737 N N . GLY A 1 98 ? 3.338 -4.744 -6.137 1.00 96.12 98 GLY A N 1
ATOM 738 C CA . GLY A 1 98 ? 3.360 -3.423 -5.512 1.00 96.12 98 GLY A CA 1
ATOM 739 C C . GLY A 1 98 ? 1.974 -2.964 -5.076 1.00 96.12 98 GLY A C 1
ATOM 740 O O . GLY A 1 98 ? 1.814 -2.448 -3.975 1.00 96.12 98 GLY A O 1
ATOM 741 N N . TYR A 1 99 ? 0.961 -3.210 -5.905 1.00 96.62 99 TYR A N 1
ATOM 742 C CA . TYR A 1 99 ? -0.430 -2.918 -5.591 1.00 96.62 99 TYR A CA 1
ATOM 743 C C . TYR A 1 99 ? -0.871 -3.637 -4.319 1.00 96.62 99 TYR A C 1
ATOM 745 O O . TYR A 1 99 ? -1.378 -2.985 -3.410 1.00 96.62 99 TYR A O 1
ATOM 753 N N . ARG A 1 100 ? -0.636 -4.950 -4.214 1.00 95.31 100 ARG A N 1
ATOM 754 C CA . ARG A 1 100 ? -0.965 -5.724 -3.010 1.00 95.31 100 ARG A CA 1
ATOM 755 C C . ARG A 1 100 ? -0.323 -5.140 -1.760 1.00 95.31 100 ARG A C 1
ATOM 757 O O . ARG A 1 100 ? -0.992 -4.968 -0.743 1.00 95.31 100 ARG A O 1
ATOM 764 N N . ASP A 1 101 ? 0.972 -4.859 -1.852 1.00 95.50 101 ASP A N 1
ATOM 765 C CA . ASP A 1 101 ? 1.769 -4.395 -0.722 1.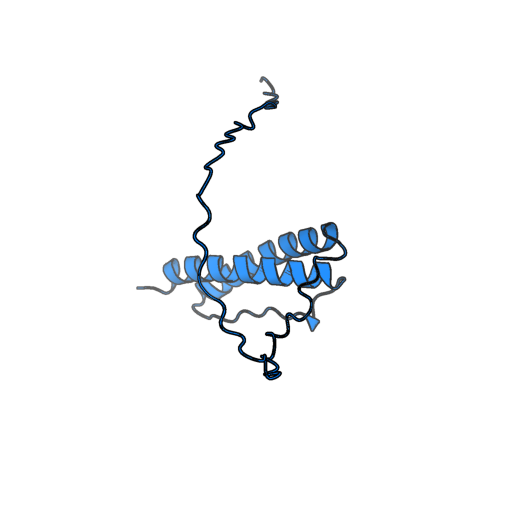00 95.50 101 ASP A CA 1
ATOM 766 C C . ASP A 1 101 ? 1.275 -3.012 -0.256 1.00 95.50 101 ASP A C 1
ATOM 768 O O . ASP A 1 101 ? 1.086 -2.786 0.940 1.00 95.50 101 ASP A O 1
ATOM 772 N N . GLY A 1 102 ? 0.974 -2.112 -1.200 1.00 96.75 102 GLY A N 1
ATOM 773 C CA . GLY A 1 102 ? 0.375 -0.808 -0.912 1.00 96.75 102 GLY A CA 1
ATOM 774 C C . GLY A 1 102 ? -1.042 -0.907 -0.341 1.00 96.75 102 GLY A C 1
ATOM 775 O O . GLY A 1 102 ? -1.350 -0.244 0.648 1.00 96.75 102 GLY A O 1
ATOM 776 N N . TYR A 1 103 ? -1.890 -1.754 -0.927 1.00 96.75 103 TYR A N 1
ATOM 777 C CA . TYR A 1 103 ? -3.276 -1.936 -0.500 1.00 96.75 103 TYR A CA 1
ATOM 778 C C . TYR A 1 103 ? -3.359 -2.415 0.944 1.00 96.75 103 TYR A C 1
ATOM 780 O O . TYR A 1 103 ? -3.986 -1.745 1.761 1.00 96.75 103 TYR A O 1
ATOM 788 N N . ARG A 1 104 ? -2.673 -3.510 1.289 1.00 95.50 104 ARG A N 1
ATOM 789 C CA . ARG A 1 104 ? -2.719 -4.079 2.647 1.00 95.50 104 ARG A CA 1
ATOM 790 C C . ARG A 1 104 ? -2.217 -3.095 3.699 1.00 95.50 104 ARG A C 1
ATOM 792 O O . ARG A 1 104 ? -2.869 -2.893 4.720 1.00 95.50 104 ARG A O 1
ATOM 799 N N . ALA A 1 105 ? -1.098 -2.421 3.421 1.00 95.19 105 ALA A N 1
ATOM 800 C CA . ALA A 1 105 ? -0.524 -1.444 4.344 1.00 95.19 105 ALA A CA 1
ATOM 801 C C . ALA A 1 105 ? -1.493 -0.284 4.648 1.00 95.19 105 ALA A C 1
ATOM 803 O O . ALA A 1 105 ? -1.643 0.136 5.804 1.00 95.19 105 ALA A O 1
ATOM 804 N N . ALA A 1 106 ? -2.164 0.232 3.615 1.00 97.06 106 ALA A N 1
ATOM 80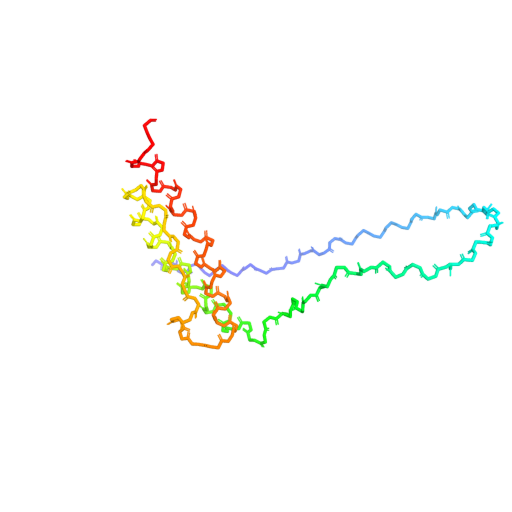5 C CA . ALA A 1 106 ? -3.147 1.297 3.763 1.00 97.06 106 ALA A CA 1
ATOM 806 C C . ALA A 1 106 ? -4.454 0.817 4.402 1.00 97.06 106 ALA A C 1
ATOM 808 O O . ALA A 1 106 ? -4.967 1.504 5.289 1.00 97.06 106 ALA A O 1
ATOM 809 N N . TYR A 1 107 ? -4.970 -0.336 3.972 1.00 97.25 107 TYR A N 1
ATOM 810 C CA . TYR A 1 107 ? -6.244 -0.893 4.418 1.00 97.25 107 TYR A CA 1
ATOM 811 C C . TYR A 1 107 ? -6.252 -1.112 5.926 1.00 97.25 107 TYR A C 1
ATOM 813 O O . TYR A 1 107 ? -7.094 -0.536 6.611 1.00 97.25 107 TYR A O 1
ATOM 821 N N . ASP A 1 108 ? -5.266 -1.825 6.475 1.00 94.94 108 ASP A N 1
ATOM 822 C CA . ASP A 1 108 ? -5.228 -2.122 7.912 1.00 94.94 108 ASP A CA 1
ATOM 823 C C . ASP A 1 108 ? -5.140 -0.860 8.768 1.00 94.94 108 ASP A C 1
ATOM 825 O O . ASP A 1 108 ? -5.698 -0.776 9.866 1.00 94.94 108 ASP A O 1
ATOM 829 N N . THR A 1 109 ? -4.398 0.136 8.291 1.00 96.62 109 THR A N 1
ATOM 830 C CA . THR A 1 109 ? -4.245 1.416 8.984 1.00 96.62 109 THR A CA 1
ATOM 831 C C . THR A 1 109 ? -5.556 2.199 8.960 1.00 96.62 109 THR A C 1
ATOM 833 O O . THR A 1 109 ? -6.022 2.669 10.000 1.00 96.62 109 THR A O 1
ATOM 836 N N . ALA A 1 110 ? -6.172 2.317 7.785 1.00 97.38 110 ALA A N 1
ATOM 837 C CA . ALA A 1 110 ? -7.433 3.015 7.581 1.00 97.38 110 ALA A CA 1
ATOM 838 C C . ALA A 1 110 ? -8.599 2.351 8.322 1.00 97.38 110 ALA A C 1
ATOM 840 O O . ALA A 1 110 ? -9.373 3.050 8.978 1.00 97.38 110 ALA A O 1
ATOM 841 N N . PHE A 1 111 ? -8.681 1.021 8.262 1.00 97.19 111 PHE A N 1
ATOM 842 C CA . PHE A 1 111 ? -9.677 0.223 8.962 1.00 97.19 111 PHE A CA 1
ATOM 843 C C . PHE A 1 111 ? -9.594 0.456 10.459 1.00 97.19 111 PHE A C 1
ATOM 845 O O . PHE A 1 111 ? -10.573 0.891 11.053 1.00 97.19 111 PHE A O 1
ATOM 852 N N . ARG A 1 112 ? -8.417 0.267 11.071 1.00 95.94 112 ARG A N 1
ATOM 853 C CA . ARG A 1 112 ? -8.248 0.459 12.520 1.00 95.94 112 ARG A CA 1
ATOM 854 C C . ARG A 1 112 ? -8.624 1.867 12.962 1.00 95.94 112 ARG A C 1
ATOM 856 O O . ARG A 1 112 ? -9.278 2.034 13.987 1.00 95.94 112 ARG A O 1
ATOM 863 N N . GLN A 1 113 ? -8.232 2.885 12.197 1.00 97.12 113 GLN A N 1
ATOM 864 C CA . GLN A 1 113 ? -8.597 4.268 12.503 1.00 97.12 113 GLN A CA 1
ATOM 865 C C . GLN A 1 113 ? -10.108 4.503 12.418 1.00 97.12 113 GLN A C 1
ATOM 867 O O . GLN A 1 113 ? -10.664 5.168 13.287 1.00 97.12 113 GLN A O 1
ATOM 872 N N . ALA A 1 114 ? -10.767 3.992 11.377 1.00 97.00 114 ALA A N 1
ATOM 873 C CA . ALA A 1 114 ? -12.206 4.142 11.205 1.00 97.00 114 ALA A CA 1
ATOM 874 C C . ALA A 1 114 ? -12.984 3.348 12.263 1.00 97.00 114 ALA A C 1
ATOM 876 O O . ALA A 1 114 ? -13.851 3.925 12.915 1.00 97.00 114 ALA A O 1
ATOM 877 N N . PHE A 1 115 ? -12.597 2.096 12.504 1.00 96.88 115 PHE A N 1
ATOM 878 C CA . PHE A 1 115 ? -13.180 1.208 13.505 1.00 96.88 115 PHE A CA 1
ATOM 879 C C . PHE A 1 115 ? -13.102 1.816 14.903 1.00 96.88 115 PHE A C 1
ATOM 881 O O . PHE A 1 115 ? -14.118 1.970 15.567 1.00 96.88 115 PHE A O 1
ATOM 888 N N . ASN A 1 116 ? -11.920 2.274 15.328 1.00 96.50 116 ASN A N 1
ATOM 889 C CA . ASN A 1 116 ? -11.759 2.890 16.649 1.00 96.50 116 ASN A CA 1
ATOM 890 C C . ASN A 1 116 ? -12.585 4.174 16.830 1.00 96.50 116 ASN A C 1
ATOM 892 O O . ASN A 1 116 ? -12.811 4.583 17.958 1.00 96.50 116 ASN A O 1
ATOM 896 N N . ARG A 1 117 ? -12.980 4.843 15.741 1.00 95.62 117 ARG A N 1
ATOM 897 C CA . ARG A 1 117 ? -13.790 6.069 15.801 1.00 95.62 117 ARG A CA 1
ATOM 898 C C . ARG A 1 117 ? -15.295 5.816 15.755 1.00 95.62 117 ARG A C 1
ATOM 900 O O . ARG A 1 117 ? -16.031 6.689 16.186 1.00 95.62 117 ARG A O 1
ATOM 907 N N . HIS A 1 118 ? -15.735 4.705 15.164 1.00 94.31 118 HIS A N 1
ATOM 908 C CA . HIS A 1 118 ? -17.156 4.468 14.864 1.00 94.31 118 HIS A CA 1
ATOM 909 C C . HIS A 1 118 ? -17.730 3.222 15.544 1.00 94.31 118 HIS A C 1
ATOM 911 O O . HIS A 1 118 ? -18.943 3.101 15.628 1.00 94.31 118 HIS A O 1
ATOM 917 N N . CYS A 1 119 ? -16.879 2.296 15.985 1.00 91.81 119 CYS A N 1
ATOM 918 C CA . CYS A 1 119 ? -17.271 0.948 16.403 1.00 91.81 119 CYS A CA 1
ATOM 919 C C . CYS A 1 119 ? -16.722 0.549 17.773 1.00 91.81 119 CYS A C 1
ATOM 921 O O . CYS A 1 119 ? -16.979 -0.557 18.239 1.00 91.81 119 CYS A O 1
ATOM 923 N N . ARG A 1 120 ? -15.871 1.388 18.362 1.00 82.94 120 ARG A N 1
ATOM 924 C CA . ARG A 1 120 ? -15.212 1.105 19.628 1.00 82.94 120 ARG A CA 1
ATOM 925 C C . ARG A 1 120 ? -15.765 2.073 20.664 1.00 82.94 120 ARG A C 1
ATOM 927 O O . ARG A 1 120 ? -15.401 3.245 20.631 1.00 82.94 120 ARG A O 1
ATOM 934 N N . ASP A 1 121 ? -16.645 1.547 21.506 1.00 66.62 121 ASP A N 1
ATOM 935 C CA . ASP A 1 121 ? -17.194 2.205 22.695 1.00 66.62 121 ASP A CA 1
ATOM 936 C C . ASP A 1 121 ? -16.255 2.034 23.900 1.00 66.62 121 ASP A C 1
ATOM 938 O O . ASP A 1 121 ? -15.684 0.924 24.063 1.00 66.62 121 ASP A O 1
#

Foldseek 3Di:
DDDDDDDDDDDDDDDDDDDDDDDDDDDDDDDDDDDPPPPPDPPPPPPDDQPDPPLLQQLLVQLLVVLLVQLLVCLLVVHDDLPDDLVPDDDDPSSSNSNVVNNVVNNVVNSVVNNCVRPND

Radius of gyration: 25.86 Å; chains: 1; bounding box: 65×74×38 Å

Organism: NCBI:txid67344